Protein AF-A0A7M1NZE4-F1 (afdb_monomer)

Organism: Haemophilus parainfluenzae (NCBI:txid729)

Secondary structure (DSSP, 8-state):
-----------------------S-SPPPHHHHHHHHHHHHHHHHHHHHHHHTPSPEEEEETTEEEEE----TTT---EEEEEETTS-EEEEEE--

pLDDT: mean 82.27, std 20.62, range [40.56, 98.62]

Structure (mmCIF, N/CA/C/O backbone):
data_AF-A0A7M1NZE4-F1
#
_entry.id   AF-A0A7M1NZE4-F1
#
loop_
_atom_site.group_PDB
_atom_site.id
_atom_site.type_symbol
_atom_site.label_atom_id
_atom_site.label_alt_id
_atom_site.label_comp_id
_atom_site.label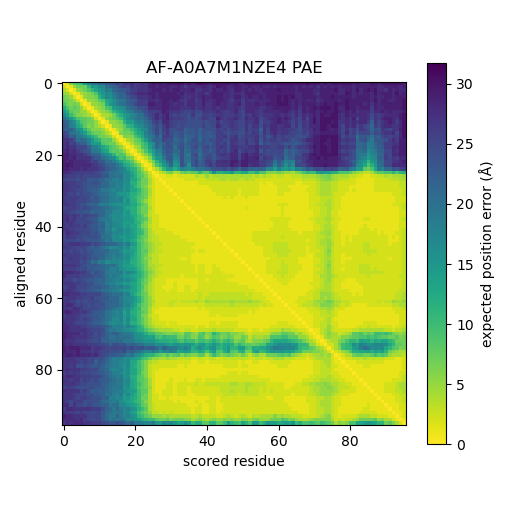_asym_id
_atom_site.label_entity_id
_atom_site.label_seq_id
_atom_site.pdbx_PDB_ins_code
_atom_site.Cartn_x
_atom_site.Cartn_y
_atom_site.Cartn_z
_atom_site.occupancy
_atom_site.B_iso_or_equiv
_atom_site.auth_seq_id
_atom_site.auth_comp_id
_atom_site.auth_asym_id
_atom_site.auth_atom_id
_atom_site.pdbx_PDB_model_num
ATOM 1 N N . MET A 1 1 ? 54.337 16.754 12.287 1.00 40.56 1 MET A N 1
ATOM 2 C CA . MET A 1 1 ? 53.015 17.370 12.032 1.00 40.56 1 MET A CA 1
ATOM 3 C C . MET A 1 1 ? 51.942 16.318 12.269 1.00 40.56 1 MET A C 1
ATOM 5 O O . MET A 1 1 ? 51.894 15.349 11.528 1.00 40.56 1 MET A O 1
ATOM 9 N N . LYS A 1 2 ? 51.163 16.447 13.349 1.00 44.97 2 LYS A N 1
ATOM 10 C CA . LYS A 1 2 ? 50.018 15.574 13.656 1.00 44.97 2 LYS A CA 1
ATOM 11 C C . LYS A 1 2 ? 48.771 16.261 13.117 1.00 44.97 2 LYS A C 1
ATOM 13 O O . LYS A 1 2 ? 48.464 17.358 13.567 1.00 44.97 2 LYS A O 1
ATOM 18 N N . ILE A 1 3 ? 48.088 15.631 12.171 1.00 52.09 3 ILE A N 1
ATOM 19 C CA . ILE A 1 3 ? 46.807 16.113 11.656 1.00 52.09 3 ILE A CA 1
ATOM 20 C C . ILE A 1 3 ? 45.750 15.181 12.241 1.00 52.09 3 ILE A C 1
ATOM 22 O O . ILE A 1 3 ? 45.695 14.003 1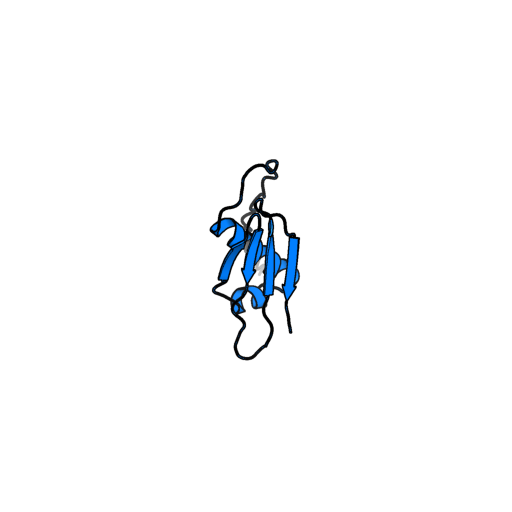1.898 1.00 52.09 3 ILE A O 1
ATOM 26 N N . GLN A 1 4 ? 44.998 15.687 13.214 1.00 49.69 4 GLN A N 1
ATOM 27 C CA . GLN A 1 4 ? 43.806 15.032 13.735 1.00 49.69 4 GLN A CA 1
ATOM 28 C C . GLN A 1 4 ? 42.631 15.593 12.942 1.00 49.69 4 GLN A C 1
ATOM 30 O O . GLN A 1 4 ? 42.321 16.771 13.094 1.00 49.69 4 GLN A O 1
ATOM 35 N N . ASN A 1 5 ? 41.990 14.772 12.110 1.00 46.97 5 ASN A N 1
ATOM 36 C CA . ASN A 1 5 ? 40.747 15.165 11.458 1.00 46.97 5 ASN A CA 1
ATOM 37 C C . ASN A 1 5 ? 39.581 14.411 12.095 1.00 46.97 5 ASN A C 1
ATOM 39 O O . ASN A 1 5 ? 39.447 13.193 12.002 1.00 46.97 5 ASN A O 1
ATOM 43 N N . VAL A 1 6 ? 38.802 15.224 12.798 1.00 53.75 6 VAL A N 1
ATOM 44 C CA . VAL A 1 6 ? 37.572 14.983 13.541 1.00 53.75 6 VAL A CA 1
ATOM 45 C C . VAL A 1 6 ? 36.546 14.212 12.701 1.00 53.75 6 VAL A C 1
ATOM 47 O O . VAL A 1 6 ? 36.247 14.586 11.568 1.00 53.75 6 VAL A O 1
ATOM 50 N N . LEU A 1 7 ? 35.992 13.147 13.284 1.00 44.81 7 LEU A N 1
ATOM 51 C CA . LEU A 1 7 ? 34.828 12.416 12.780 1.00 44.81 7 LEU A CA 1
ATOM 52 C C . LEU A 1 7 ? 33.617 13.357 12.751 1.00 44.81 7 LEU A C 1
ATOM 54 O O . LEU A 1 7 ? 33.102 13.736 13.803 1.00 44.81 7 LEU A O 1
ATOM 58 N N . LEU A 1 8 ? 33.163 13.736 11.555 1.00 41.34 8 LEU A N 1
ATOM 59 C CA . LEU A 1 8 ? 31.941 14.514 11.393 1.00 41.34 8 LEU A CA 1
ATOM 60 C C . LEU A 1 8 ? 30.733 13.579 11.525 1.00 41.34 8 LEU A C 1
ATOM 62 O O . LEU A 1 8 ? 30.451 12.738 10.674 1.00 41.34 8 LEU A O 1
ATOM 66 N N . THR A 1 9 ? 30.051 13.734 12.650 1.00 45.72 9 THR A N 1
ATOM 67 C CA . THR A 1 9 ? 28.815 13.073 13.055 1.00 45.72 9 THR A CA 1
ATOM 68 C C . THR A 1 9 ? 27.674 13.369 12.082 1.00 45.72 9 THR A C 1
ATOM 70 O O . THR A 1 9 ? 27.067 14.437 12.132 1.00 45.72 9 THR A O 1
ATOM 73 N N . GLY A 1 10 ? 27.341 12.407 11.225 1.00 48.88 10 GLY A N 1
ATOM 74 C CA . GLY A 1 10 ? 26.068 12.371 10.509 1.00 48.88 10 GLY A CA 1
ATOM 75 C C . GLY A 1 10 ? 25.064 11.513 11.272 1.00 48.88 10 GLY A C 1
ATOM 76 O O . GLY A 1 10 ? 24.887 10.343 10.946 1.00 48.88 10 GLY A O 1
ATOM 77 N N . VAL A 1 11 ? 24.423 12.063 12.306 1.00 51.75 11 VAL A N 1
ATOM 78 C CA . VAL A 1 11 ? 23.258 11.415 12.926 1.00 51.75 11 VAL A CA 1
ATOM 79 C C . VAL A 1 11 ? 22.089 11.596 11.961 1.00 51.75 11 VAL A C 1
ATOM 81 O O . VAL A 1 11 ? 21.446 12.643 11.936 1.00 51.75 11 VAL A O 1
ATOM 84 N N . LEU A 1 12 ? 21.835 10.588 11.126 1.00 49.09 12 LEU A N 1
ATOM 85 C CA . LEU A 1 12 ? 20.561 10.473 10.427 1.00 49.09 12 LEU A CA 1
ATOM 86 C C . LEU A 1 12 ? 19.493 10.248 11.497 1.00 49.09 12 LEU A C 1
ATOM 88 O O . LEU A 1 12 ? 19.366 9.157 12.051 1.00 49.09 12 LEU A O 1
ATOM 92 N N . MET A 1 13 ? 18.764 11.316 11.817 1.00 41.50 13 MET A N 1
ATOM 93 C CA . MET A 1 13 ? 17.511 11.266 12.559 1.00 41.50 13 MET A CA 1
ATOM 94 C C . MET A 1 13 ? 16.517 10.460 11.719 1.00 41.50 13 MET A C 1
ATOM 96 O O . MET A 1 13 ? 15.730 11.016 10.957 1.00 41.50 13 MET A O 1
ATOM 100 N N . TYR A 1 14 ? 16.562 9.135 11.825 1.00 51.50 14 TYR A N 1
ATOM 101 C CA . TYR A 1 14 ? 15.397 8.331 11.510 1.00 51.50 14 TYR A CA 1
ATOM 102 C C . TYR A 1 14 ? 14.350 8.756 12.529 1.00 51.50 14 TYR A C 1
ATOM 104 O O . TYR A 1 14 ? 14.485 8.471 13.718 1.00 51.50 14 TYR A O 1
ATOM 112 N N . SER A 1 15 ? 13.355 9.523 12.089 1.00 48.34 15 SER A N 1
ATOM 113 C CA . SER A 1 15 ? 12.138 9.718 12.860 1.00 48.34 15 SER A CA 1
ATOM 114 C C . SER A 1 15 ? 11.575 8.325 13.105 1.00 48.34 15 SER A C 1
ATOM 116 O O . SER A 1 15 ? 10.955 7.729 12.226 1.00 48.34 15 SER A O 1
ATOM 118 N N . SER A 1 16 ? 11.878 7.762 14.271 1.00 49.16 16 SER A N 1
ATOM 119 C CA . SER A 1 16 ? 11.260 6.542 14.746 1.00 49.16 16 SER A CA 1
ATOM 120 C C . SER A 1 16 ? 9.794 6.877 14.951 1.00 49.16 16 SER A C 1
ATOM 122 O O . SER A 1 16 ? 9.396 7.344 16.017 1.00 49.16 16 SER A O 1
ATOM 124 N N . PHE A 1 17 ? 8.983 6.682 13.913 1.00 58.91 17 PHE A N 1
ATOM 125 C CA . PHE A 1 17 ? 7.559 6.495 14.098 1.00 58.91 17 PHE A CA 1
ATOM 126 C C . PHE A 1 17 ? 7.436 5.205 14.900 1.00 58.91 17 PHE A C 1
ATOM 128 O O . PHE A 1 17 ? 7.443 4.104 14.353 1.00 58.91 17 PHE A O 1
ATOM 135 N N . ALA A 1 18 ? 7.426 5.348 16.224 1.00 54.97 18 ALA A N 1
ATOM 136 C CA . ALA A 1 18 ? 6.943 4.313 17.104 1.00 54.97 18 ALA A CA 1
ATOM 137 C C . ALA A 1 18 ? 5.493 4.080 16.685 1.00 54.97 18 ALA A C 1
ATOM 139 O O . ALA A 1 18 ? 4.605 4.875 16.996 1.00 54.97 18 ALA A O 1
ATOM 140 N N . LEU A 1 19 ? 5.283 3.028 15.895 1.00 50.09 19 LEU A N 1
ATOM 141 C CA . LEU A 1 19 ? 3.972 2.472 15.639 1.00 50.09 19 LEU A CA 1
ATOM 142 C C . LEU A 1 19 ? 3.481 2.011 17.013 1.00 50.09 19 LEU A C 1
ATOM 144 O O . LEU A 1 19 ? 3.842 0.931 17.476 1.00 50.09 19 LEU A O 1
ATOM 148 N N . SER A 1 20 ? 2.773 2.888 17.729 1.00 47.94 20 SER A N 1
ATOM 149 C CA . SER A 1 20 ? 2.093 2.487 18.951 1.00 47.94 20 SER A CA 1
ATOM 150 C C . SER A 1 20 ? 1.131 1.391 18.540 1.00 47.94 20 SER A C 1
ATOM 152 O O . SER A 1 20 ? 0.177 1.636 17.802 1.00 47.94 20 SER A O 1
ATOM 154 N N . ALA A 1 21 ? 1.431 0.171 18.976 1.00 50.16 21 ALA A N 1
ATOM 155 C CA . ALA A 1 21 ? 0.487 -0.925 18.998 1.00 50.16 21 ALA A CA 1
ATOM 156 C C . ALA A 1 21 ? -0.564 -0.597 20.066 1.00 50.16 21 ALA A C 1
ATOM 158 O O . ALA A 1 21 ? -0.590 -1.198 21.135 1.00 50.16 21 ALA A O 1
ATOM 159 N N . ASP A 1 22 ? -1.379 0.421 19.790 1.00 47.53 22 ASP A N 1
ATOM 160 C CA . ASP A 1 22 ? -2.638 0.599 20.479 1.00 47.53 22 ASP A CA 1
ATOM 161 C C . ASP A 1 22 ? -3.632 -0.355 19.822 1.00 47.53 22 ASP A C 1
ATOM 163 O O . ASP A 1 22 ? -3.810 -0.399 18.600 1.00 47.53 22 ASP A O 1
ATOM 167 N N . THR A 1 23 ? -4.180 -1.221 20.653 1.00 49.09 23 THR A N 1
ATOM 168 C CA . THR A 1 23 ? -5.083 -2.303 20.291 1.00 49.09 23 THR A CA 1
ATOM 169 C C . THR A 1 23 ? -6.223 -1.819 19.389 1.00 49.09 23 THR A C 1
ATOM 171 O O . THR A 1 23 ? -6.933 -0.856 19.654 1.00 49.09 23 THR A O 1
ATOM 174 N N . GLN A 1 24 ? -6.360 -2.516 18.269 1.00 59.97 24 GLN A N 1
ATOM 175 C CA . GLN A 1 24 ? -7.027 -2.090 17.049 1.00 59.97 24 GLN A CA 1
ATOM 176 C C . GLN A 1 24 ? -8.565 -2.087 17.152 1.00 59.97 24 GLN A C 1
ATOM 178 O O . GLN A 1 24 ? -9.231 -3.081 16.850 1.00 59.97 24 GLN A O 1
ATOM 183 N N . THR A 1 25 ? -9.147 -0.939 17.504 1.00 64.12 25 THR A N 1
ATOM 184 C CA . THR A 1 25 ? -10.602 -0.687 17.390 1.00 64.12 25 THR A CA 1
ATOM 185 C C . THR A 1 25 ? -10.986 0.489 16.496 1.00 64.12 25 THR A C 1
ATOM 187 O O . THR A 1 25 ? -12.163 0.622 16.172 1.00 64.12 25 THR A O 1
ATOM 190 N N . GLN A 1 26 ? -10.040 1.312 16.039 1.00 86.00 26 GLN A N 1
ATOM 191 C CA . GLN A 1 26 ? -10.356 2.462 15.191 1.00 86.00 26 GLN A CA 1
ATOM 192 C C . GLN A 1 26 ? -10.325 2.103 13.697 1.00 86.00 26 GLN A C 1
ATOM 194 O O . GLN A 1 26 ? -9.384 1.474 13.213 1.00 86.00 26 GLN A O 1
ATOM 199 N N . LEU A 1 27 ? -11.359 2.532 12.966 1.00 93.00 27 LEU A N 1
ATOM 200 C CA . LEU A 1 27 ? -11.382 2.469 11.505 1.00 93.00 27 LEU A CA 1
ATOM 201 C C . LEU A 1 27 ? -10.362 3.452 10.925 1.00 93.00 27 LEU A C 1
ATOM 203 O O . LEU A 1 27 ? -10.284 4.598 11.372 1.00 93.00 27 LEU A O 1
ATOM 207 N N . VAL A 1 28 ? -9.619 3.032 9.904 1.00 95.19 28 VAL A N 1
ATOM 208 C CA . VAL A 1 28 ? -8.641 3.906 9.248 1.00 95.19 28 VAL A CA 1
ATOM 209 C C . VAL A 1 28 ? -9.332 4.873 8.289 1.00 95.19 28 VAL A C 1
ATOM 211 O O . VAL A 1 28 ? -10.261 4.504 7.562 1.00 95.19 28 VAL A O 1
ATOM 214 N N . THR A 1 29 ? -8.869 6.122 8.273 1.00 97.00 29 THR A N 1
ATOM 215 C CA . THR A 1 29 ? -9.312 7.124 7.298 1.00 97.00 29 THR A CA 1
ATOM 216 C C . THR A 1 29 ? -8.772 6.813 5.902 1.00 97.00 29 THR A C 1
ATOM 218 O O . THR A 1 29 ? -7.878 5.982 5.720 1.00 97.00 29 THR A O 1
ATOM 221 N N . LYS A 1 30 ? -9.282 7.526 4.894 1.00 97.31 30 LYS A N 1
ATOM 222 C CA . LYS A 1 30 ? -8.785 7.449 3.515 1.00 97.31 30 LYS A CA 1
ATOM 223 C C . LYS A 1 30 ? -7.284 7.765 3.434 1.00 97.31 30 LYS A C 1
ATOM 225 O O . LYS A 1 30 ? -6.541 7.073 2.745 1.00 97.31 30 LYS A O 1
ATOM 230 N N . GLU A 1 31 ? -6.835 8.797 4.141 1.00 97.56 31 GLU A N 1
ATOM 231 C CA . GLU A 1 31 ? -5.441 9.248 4.161 1.00 97.56 31 GLU A CA 1
ATOM 232 C C . GLU A 1 31 ? -4.538 8.212 4.838 1.00 97.56 31 GLU A C 1
ATOM 234 O O . GLU A 1 31 ? -3.474 7.889 4.314 1.00 97.56 31 GLU A O 1
ATOM 239 N N . GLN A 1 32 ? -4.992 7.630 5.952 1.00 97.69 32 GLN A N 1
ATOM 240 C CA . GLN A 1 32 ? -4.280 6.548 6.634 1.00 97.69 32 GLN A CA 1
ATOM 241 C C . GLN A 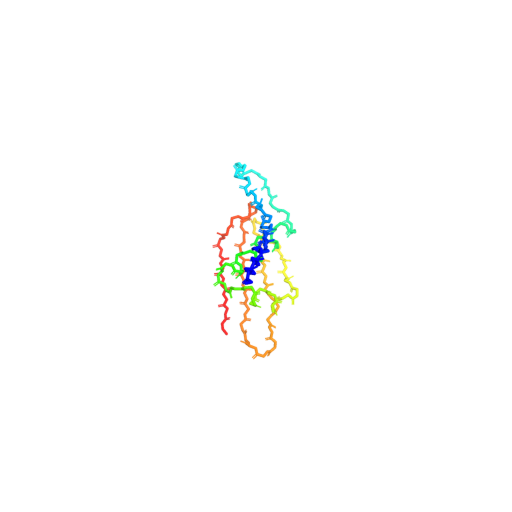1 32 ? -4.194 5.290 5.758 1.00 97.69 32 GLN A C 1
ATOM 243 O O . GLN A 1 32 ? -3.135 4.675 5.673 1.00 97.69 32 GLN A O 1
ATOM 248 N N . ALA A 1 33 ? -5.272 4.931 5.053 1.00 98.06 33 ALA A N 1
ATOM 249 C CA . ALA A 1 33 ? -5.275 3.811 4.112 1.00 98.06 33 ALA A CA 1
ATOM 250 C C . ALA A 1 33 ? -4.300 4.032 2.940 1.00 98.06 33 ALA A C 1
ATOM 252 O O . ALA A 1 33 ? -3.590 3.106 2.552 1.00 98.06 33 ALA A O 1
ATOM 253 N N . LEU A 1 34 ? -4.208 5.259 2.413 1.00 98.50 34 LEU A N 1
ATOM 254 C CA . LEU A 1 34 ? -3.218 5.624 1.393 1.00 98.50 34 LEU A CA 1
ATOM 255 C C . LEU A 1 34 ? -1.779 5.500 1.914 1.00 98.50 34 LEU A C 1
ATOM 257 O O . LEU A 1 34 ? -0.934 4.931 1.226 1.00 98.50 34 LEU A O 1
ATOM 261 N N . GLN A 1 35 ? -1.506 5.990 3.127 1.00 98.38 35 GLN A N 1
ATOM 262 C CA . GLN A 1 35 ? -0.183 5.889 3.755 1.00 98.38 35 GLN A CA 1
ATOM 263 C C . GLN A 1 35 ? 0.216 4.432 4.019 1.00 98.38 35 GLN A C 1
ATOM 265 O O . GLN A 1 35 ? 1.336 4.030 3.710 1.00 98.38 35 GLN A O 1
ATOM 270 N N . LEU A 1 36 ? -0.707 3.620 4.543 1.00 98.31 36 LEU A N 1
ATOM 271 C CA . LEU A 1 36 ? -0.484 2.189 4.757 1.00 98.31 36 LEU A CA 1
ATOM 272 C C . LEU A 1 36 ? -0.214 1.464 3.437 1.00 98.31 36 LEU A C 1
ATOM 274 O O . LEU A 1 36 ? 0.738 0.692 3.352 1.00 98.31 36 LEU A O 1
ATOM 278 N N . ALA A 1 37 ? -1.002 1.740 2.395 1.00 98.44 37 ALA A N 1
ATOM 279 C CA . ALA A 1 37 ? -0.784 1.154 1.078 1.00 98.44 37 ALA A CA 1
ATOM 280 C C . ALA A 1 37 ? 0.587 1.534 0.496 1.00 98.44 37 ALA A C 1
ATOM 282 O O . ALA A 1 37 ? 1.284 0.653 -0.002 1.00 98.44 37 ALA A O 1
ATOM 283 N N . GLU A 1 38 ? 1.013 2.799 0.611 1.00 98.50 38 GLU A N 1
ATOM 284 C CA . GLU A 1 38 ? 2.357 3.226 0.195 1.00 98.50 38 GLU A CA 1
ATOM 285 C C . GLU A 1 38 ? 3.443 2.440 0.930 1.00 98.50 38 GLU A C 1
ATOM 287 O O . GLU A 1 38 ? 4.337 1.885 0.292 1.00 98.50 38 GLU A O 1
ATOM 292 N N . ASN A 1 39 ? 3.331 2.329 2.256 1.00 98.38 39 ASN A N 1
ATOM 293 C CA . ASN A 1 39 ? 4.287 1.589 3.074 1.00 98.38 39 ASN A CA 1
ATOM 294 C C . ASN A 1 39 ? 4.371 0.118 2.647 1.00 98.38 39 ASN A C 1
ATOM 296 O O . ASN A 1 39 ? 5.474 -0.403 2.479 1.00 98.38 39 ASN A O 1
ATOM 300 N N . TYR A 1 40 ? 3.234 -0.538 2.398 1.00 98.31 40 TYR A N 1
ATOM 301 C CA . TYR A 1 40 ? 3.226 -1.919 1.917 1.00 98.31 40 TYR A CA 1
ATOM 302 C C . TYR A 1 40 ? 3.840 -2.058 0.520 1.00 98.31 40 TYR A C 1
ATOM 304 O O . TYR A 1 40 ? 4.625 -2.980 0.301 1.00 98.31 40 TYR A O 1
ATOM 312 N N . VAL A 1 41 ? 3.557 -1.144 -0.412 1.00 97.25 41 VAL A N 1
ATOM 313 C CA . VAL A 1 41 ? 4.170 -1.159 -1.753 1.00 97.25 41 VAL A CA 1
ATOM 314 C C . VAL A 1 41 ? 5.682 -0.945 -1.666 1.00 97.25 41 VAL A C 1
ATOM 316 O O . VAL A 1 41 ? 6.426 -1.676 -2.317 1.00 97.25 41 VAL A O 1
ATOM 319 N N . ILE A 1 42 ? 6.160 -0.015 -0.830 1.00 97.25 42 ILE A N 1
ATOM 320 C CA . ILE A 1 42 ? 7.596 0.196 -0.587 1.00 97.25 42 ILE A CA 1
ATOM 321 C C . ILE A 1 42 ? 8.240 -1.081 -0.036 1.00 97.25 42 ILE A C 1
ATOM 323 O O . ILE A 1 42 ? 9.298 -1.482 -0.516 1.00 97.25 42 ILE A O 1
ATOM 327 N N . GLN A 1 43 ? 7.596 -1.733 0.935 1.00 97.50 43 GLN A N 1
ATOM 328 C CA . GLN A 1 43 ? 8.100 -2.959 1.559 1.00 97.50 43 GLN A CA 1
ATOM 329 C C . GLN A 1 43 ? 8.180 -4.144 0.586 1.00 97.50 43 GLN A C 1
ATOM 331 O O . GLN A 1 43 ? 9.124 -4.924 0.673 1.00 97.50 43 GLN A O 1
ATOM 336 N N . HIS A 1 44 ? 7.221 -4.288 -0.336 1.00 95.88 44 HIS A N 1
ATOM 337 C CA . HIS A 1 44 ? 7.147 -5.450 -1.235 1.00 95.88 44 HIS A CA 1
ATOM 338 C C . HIS A 1 44 ? 7.840 -5.228 -2.585 1.00 95.88 44 HIS A C 1
ATOM 340 O O . HIS A 1 44 ? 8.410 -6.163 -3.143 1.00 95.88 44 HIS A O 1
ATOM 346 N N . TYR A 1 45 ? 7.781 -4.008 -3.124 1.00 93.50 45 TYR A N 1
ATOM 347 C CA . TYR A 1 45 ? 8.198 -3.692 -4.497 1.00 93.50 45 TYR A CA 1
ATOM 348 C C . TYR A 1 45 ? 9.201 -2.534 -4.589 1.00 93.50 45 TYR 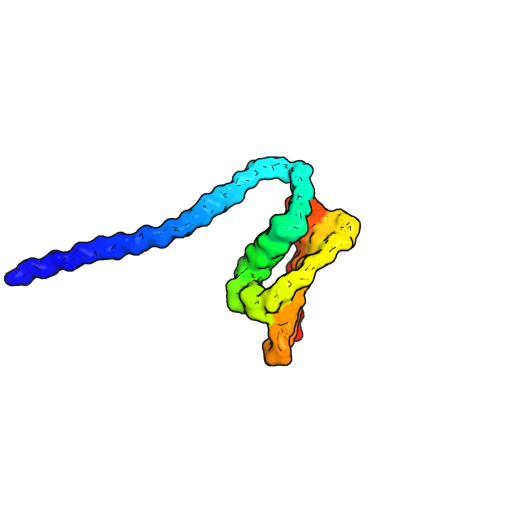A C 1
ATOM 350 O O . TYR A 1 45 ? 9.642 -2.187 -5.687 1.00 93.50 45 TYR A O 1
ATOM 358 N N . GLY A 1 46 ? 9.581 -1.939 -3.457 1.00 94.56 46 GLY A N 1
ATOM 359 C CA . GLY A 1 46 ? 10.582 -0.883 -3.379 1.00 94.56 46 GLY A CA 1
ATOM 360 C C . GLY A 1 46 ? 10.034 0.526 -3.610 1.00 94.56 46 GLY A C 1
ATOM 361 O O . GLY A 1 46 ? 9.007 0.750 -4.255 1.00 94.56 46 GLY A O 1
ATOM 362 N N . ASN A 1 47 ? 10.773 1.512 -3.096 1.00 95.81 47 ASN A N 1
ATOM 363 C CA . ASN A 1 47 ? 10.386 2.922 -3.168 1.00 95.81 47 ASN A CA 1
ATOM 364 C C . ASN A 1 47 ? 10.246 3.438 -4.606 1.00 95.81 47 ASN A C 1
ATOM 366 O O . ASN A 1 47 ? 9.343 4.219 -4.887 1.00 95.81 47 ASN A O 1
ATOM 370 N N . GLN A 1 48 ? 11.094 2.979 -5.530 1.00 92.88 48 GLN A N 1
ATOM 371 C CA . GLN A 1 48 ? 11.004 3.389 -6.934 1.00 92.88 48 GLN A CA 1
ATOM 372 C C . GLN A 1 48 ? 9.648 3.014 -7.545 1.00 92.88 48 GLN A C 1
ATOM 374 O O . GLN A 1 48 ? 9.026 3.856 -8.184 1.00 92.88 48 GLN A O 1
ATOM 379 N N . THR A 1 49 ? 9.158 1.797 -7.285 1.00 91.56 49 THR A N 1
ATOM 380 C CA . THR A 1 49 ? 7.843 1.336 -7.753 1.00 91.56 49 THR A CA 1
ATOM 381 C C . THR A 1 49 ? 6.713 2.170 -7.157 1.00 91.56 49 THR A C 1
ATOM 383 O O . THR A 1 49 ? 5.834 2.614 -7.891 1.00 91.56 49 THR A O 1
ATOM 386 N N . ALA A 1 50 ? 6.760 2.432 -5.846 1.00 94.75 50 ALA A N 1
ATOM 387 C CA . ALA A 1 50 ? 5.764 3.254 -5.160 1.00 94.75 50 ALA A CA 1
ATOM 388 C C . ALA A 1 50 ? 5.687 4.667 -5.767 1.00 94.75 50 ALA A C 1
ATOM 390 O O . ALA A 1 50 ? 4.633 5.095 -6.234 1.00 94.75 50 ALA A O 1
ATOM 391 N N . GLN A 1 51 ? 6.821 5.372 -5.852 1.00 95.06 51 GLN A N 1
ATOM 392 C CA . GLN A 1 51 ? 6.841 6.744 -6.368 1.00 95.06 51 GLN A CA 1
ATOM 393 C C . GLN A 1 51 ? 6.476 6.821 -7.858 1.00 95.06 51 GLN A C 1
ATOM 395 O O . GLN A 1 51 ? 5.771 7.745 -8.261 1.00 95.06 51 GLN A O 1
ATOM 400 N N . ALA A 1 52 ? 6.903 5.849 -8.672 1.00 93.06 52 ALA A N 1
ATOM 401 C CA . ALA A 1 52 ? 6.607 5.821 -10.106 1.00 93.06 52 ALA A CA 1
ATOM 402 C C . ALA A 1 52 ? 5.115 5.638 -10.418 1.00 93.06 52 ALA A C 1
ATOM 404 O O . ALA A 1 52 ? 4.688 5.977 -11.519 1.00 93.06 52 ALA A O 1
ATOM 405 N N . GLN A 1 53 ? 4.338 5.108 -9.467 1.00 93.88 53 GLN A N 1
ATOM 406 C CA . GLN A 1 53 ? 2.913 4.841 -9.641 1.00 93.88 53 GLN A CA 1
ATOM 407 C C . GLN A 1 53 ? 2.002 5.860 -8.938 1.00 93.88 53 GLN A C 1
ATOM 409 O O . GLN A 1 53 ? 0.813 5.603 -8.756 1.00 93.88 53 GLN A O 1
ATOM 414 N N . LYS A 1 54 ? 2.523 7.030 -8.548 1.00 95.19 54 LYS A N 1
ATOM 415 C CA . LYS A 1 54 ? 1.704 8.147 -8.048 1.00 95.19 54 LYS A CA 1
ATOM 416 C C . LYS A 1 54 ? 1.018 8.928 -9.194 1.00 95.19 54 LYS A C 1
ATOM 418 O O . LYS A 1 54 ? 1.516 8.942 -10.319 1.00 95.19 54 LYS A O 1
ATOM 423 N N . PRO A 1 55 ? -0.094 9.641 -8.917 1.00 96.38 55 PRO A N 1
ATOM 424 C CA . PRO A 1 55 ? -0.885 9.573 -7.687 1.00 96.38 55 PRO A CA 1
ATOM 425 C C . PRO A 1 55 ? -1.677 8.261 -7.606 1.00 96.38 55 PRO A C 1
ATOM 427 O O . PRO A 1 55 ? -2.137 7.744 -8.621 1.00 96.38 55 PRO A O 1
ATOM 430 N N . TYR A 1 56 ? -1.862 7.744 -6.392 1.00 97.50 56 TYR A N 1
ATOM 431 C CA . TYR A 1 56 ? -2.655 6.534 -6.179 1.00 97.50 56 TYR A CA 1
ATOM 432 C C . TYR A 1 56 ? -4.148 6.831 -6.266 1.00 97.50 56 TYR A C 1
ATOM 434 O O . TYR A 1 56 ? -4.621 7.886 -5.835 1.00 97.50 56 TYR A O 1
ATOM 442 N N . GLN A 1 57 ? -4.901 5.860 -6.766 1.00 97.88 57 GLN A N 1
ATOM 443 C CA . GLN A 1 57 ? -6.355 5.869 -6.705 1.00 97.88 57 GLN A CA 1
ATOM 444 C C . GLN A 1 57 ? -6.809 5.047 -5.506 1.00 97.88 57 GLN A C 1
ATOM 446 O O . GLN A 1 57 ? -6.269 3.973 -5.250 1.00 97.88 57 GLN A O 1
ATOM 451 N N . ILE A 1 58 ? -7.818 5.536 -4.791 1.00 98.12 58 ILE A N 1
ATOM 452 C CA . ILE A 1 58 ? -8.409 4.845 -3.647 1.00 98.12 58 ILE A CA 1
ATOM 453 C C . ILE A 1 58 ? -9.931 4.873 -3.745 1.00 98.12 58 ILE A C 1
ATOM 455 O O . ILE A 1 58 ? -10.528 5.910 -4.044 1.00 98.12 58 ILE A O 1
ATOM 459 N N . LYS A 1 59 ? -10.555 3.736 -3.448 1.00 98.06 59 LYS A N 1
ATOM 460 C CA . LYS A 1 59 ? -12.005 3.597 -3.293 1.00 98.06 59 LYS A CA 1
ATOM 461 C C . LYS A 1 59 ? -12.333 2.739 -2.076 1.00 98.06 59 LYS A C 1
ATOM 463 O O . LYS A 1 59 ? -11.492 1.971 -1.607 1.00 98.06 59 LYS A O 1
ATOM 468 N N . ARG A 1 60 ? -13.559 2.884 -1.578 1.00 96.88 60 ARG A N 1
ATOM 469 C CA . ARG A 1 60 ? -14.107 2.055 -0.505 1.00 96.88 60 ARG A CA 1
ATOM 470 C C . ARG A 1 60 ? -15.143 1.099 -1.083 1.00 96.88 60 ARG A C 1
ATOM 472 O O . ARG A 1 60 ? -16.047 1.543 -1.784 1.00 96.88 60 ARG A O 1
ATOM 479 N N . GLU A 1 61 ? -15.011 -0.184 -0.772 1.00 97.31 61 GLU A N 1
ATOM 480 C CA . GLU A 1 61 ? -15.969 -1.232 -1.131 1.00 97.31 61 GLU A CA 1
ATOM 481 C C . GLU A 1 61 ? -16.324 -2.012 0.138 1.00 97.31 61 GLU A C 1
ATOM 483 O O . GLU A 1 61 ? -15.554 -2.846 0.609 1.00 97.31 61 GLU A O 1
ATOM 488 N N . GLY A 1 62 ? -17.467 -1.675 0.744 1.00 95.75 62 GLY A N 1
ATOM 489 C CA . GLY A 1 62 ? -17.867 -2.207 2.048 1.00 95.75 62 GLY A CA 1
ATOM 490 C C . GLY A 1 62 ? -16.845 -1.886 3.146 1.00 95.75 62 GLY A C 1
ATOM 491 O O . GLY A 1 62 ? -16.537 -0.719 3.418 1.00 95.75 62 GLY A O 1
ATOM 492 N N . GLU A 1 63 ? -16.315 -2.943 3.757 1.00 96.25 63 GLU A N 1
ATOM 493 C CA . GLU A 1 63 ? -15.305 -2.900 4.821 1.00 96.25 63 GLU A CA 1
ATOM 494 C C . GLU A 1 63 ? -13.867 -2.854 4.280 1.00 96.25 63 GLU A C 1
ATOM 496 O O . GLU A 1 63 ? -12.919 -3.022 5.042 1.00 96.25 63 GLU A O 1
ATOM 501 N N . TYR A 1 64 ? -13.675 -2.622 2.977 1.00 98.25 64 TYR A N 1
ATOM 502 C CA . TYR A 1 64 ? -12.351 -2.613 2.360 1.00 98.25 64 TYR A CA 1
ATOM 503 C C . TYR A 1 64 ? -11.984 -1.265 1.750 1.00 98.25 64 TYR A C 1
ATOM 505 O O . TYR A 1 64 ? -12.782 -0.607 1.077 1.00 98.25 64 TYR A O 1
ATOM 513 N N . TRP A 1 65 ? -10.718 -0.900 1.926 1.00 98.50 65 TRP A N 1
ATOM 514 C CA . TRP A 1 65 ? -10.040 0.120 1.143 1.00 98.50 65 TRP A CA 1
ATOM 515 C C . TRP A 1 65 ? -9.267 -0.551 0.015 1.00 98.50 65 TRP A C 1
ATOM 517 O O . TRP A 1 65 ? -8.428 -1.420 0.251 1.00 98.50 65 TRP A O 1
ATOM 527 N N . ILE A 1 66 ? -9.535 -0.123 -1.213 1.00 98.62 66 ILE A N 1
ATOM 528 C CA . ILE A 1 66 ? -8.854 -0.614 -2.407 1.00 98.62 66 ILE A CA 1
ATOM 529 C C . ILE A 1 66 ? -8.001 0.520 -2.950 1.00 98.62 66 ILE A C 1
ATOM 531 O O . ILE A 1 66 ? -8.538 1.545 -3.375 1.00 98.62 66 ILE A O 1
ATOM 535 N N . VAL A 1 67 ? -6.685 0.326 -2.939 1.00 98.62 67 VAL A N 1
ATOM 536 C CA . VAL A 1 67 ? -5.700 1.287 -3.436 1.00 98.62 67 VAL A CA 1
ATOM 537 C C . VAL A 1 67 ? -5.005 0.704 -4.656 1.00 98.62 67 VAL A C 1
ATOM 539 O O . VAL A 1 67 ? -4.517 -0.423 -4.627 1.00 98.62 67 VAL A O 1
ATOM 542 N N . THR A 1 68 ? -4.949 1.476 -5.733 1.00 97.88 68 THR A N 1
ATOM 543 C CA . THR A 1 68 ? -4.267 1.090 -6.972 1.00 97.88 68 THR A CA 1
ATOM 544 C C . THR A 1 68 ? -3.270 2.156 -7.379 1.00 97.88 68 THR A C 1
ATOM 546 O O . THR A 1 68 ? -3.504 3.351 -7.169 1.00 97.88 68 THR A O 1
ATOM 549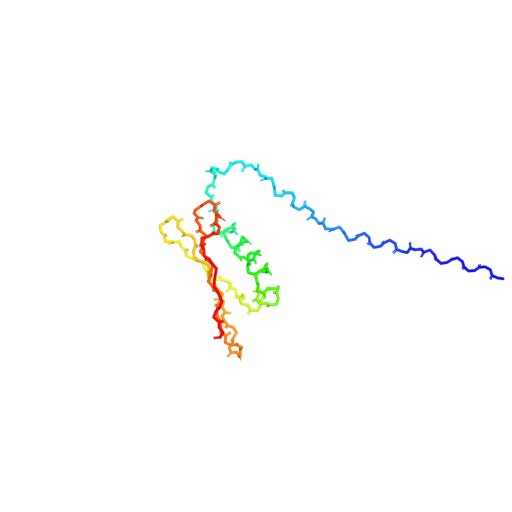 N N . GLY A 1 69 ? -2.158 1.711 -7.952 1.00 95.75 69 GLY A N 1
ATOM 550 C CA . GLY A 1 69 ? -1.189 2.602 -8.562 1.00 95.75 69 GLY A CA 1
ATOM 551 C C . GLY A 1 69 ? -1.715 3.207 -9.862 1.00 95.75 69 GLY A C 1
ATOM 552 O O . GLY A 1 69 ? -2.739 2.797 -10.419 1.00 95.75 69 GLY A O 1
ATOM 553 N N . ASN A 1 70 ? -0.987 4.196 -10.357 1.00 93.06 70 ASN A N 1
ATOM 554 C CA . ASN A 1 70 ? -1.117 4.729 -11.700 1.00 93.06 70 ASN A CA 1
ATOM 555 C C . ASN A 1 70 ? 0.062 4.209 -12.543 1.00 93.06 70 ASN A C 1
ATOM 557 O O . ASN A 1 70 ? 1.176 4.711 -12.395 1.00 93.06 70 ASN A O 1
ATOM 561 N N . PRO A 1 71 ? -0.130 3.181 -13.381 1.00 84.94 71 PRO A N 1
ATOM 562 C CA . PRO A 1 71 ? 0.974 2.478 -14.016 1.00 84.94 71 PRO A CA 1
ATOM 563 C C . PRO A 1 71 ? 1.745 3.393 -14.987 1.00 84.94 71 PRO A C 1
ATOM 565 O O . PRO A 1 71 ? 1.129 4.122 -15.773 1.00 84.94 71 PRO A O 1
ATOM 568 N N . PRO A 1 72 ? 3.092 3.368 -14.985 1.00 77.69 72 PRO A N 1
ATOM 569 C CA . PRO A 1 72 ? 3.885 4.131 -15.939 1.00 77.69 72 PRO A CA 1
ATOM 570 C C . PRO A 1 72 ? 3.668 3.600 -17.361 1.00 77.69 72 PRO A C 1
ATOM 572 O O . PRO A 1 72 ? 3.670 2.394 -17.597 1.00 77.69 72 PRO A O 1
ATOM 575 N N . LYS A 1 73 ? 3.570 4.508 -18.341 1.00 74.00 73 LYS A N 1
ATOM 576 C CA . LYS A 1 73 ? 3.290 4.169 -19.752 1.00 74.00 73 LYS A CA 1
ATOM 577 C C . LYS A 1 73 ? 4.278 3.175 -20.385 1.00 74.00 73 LYS A C 1
ATOM 579 O O . LYS A 1 73 ? 3.949 2.578 -21.401 1.00 74.00 73 LYS A O 1
ATOM 584 N N . VAL A 1 74 ? 5.487 3.052 -19.834 1.00 68.69 74 VAL A N 1
ATOM 585 C CA . VAL A 1 74 ? 6.631 2.399 -20.494 1.00 68.69 74 VAL A CA 1
ATOM 586 C C . VAL A 1 74 ? 7.028 1.070 -19.842 1.00 68.69 74 VAL A C 1
ATOM 588 O O . VAL A 1 74 ? 7.635 0.240 -20.506 1.00 68.69 74 VAL A O 1
ATOM 591 N N . LEU A 1 75 ? 6.705 0.851 -18.561 1.00 62.31 75 LEU A N 1
ATOM 592 C CA . LEU A 1 75 ? 7.237 -0.287 -17.790 1.00 62.31 75 LEU A CA 1
ATOM 593 C C . LEU A 1 75 ? 6.218 -1.391 -17.502 1.00 62.31 75 LEU A C 1
ATOM 595 O O . LEU A 1 75 ? 6.595 -2.396 -16.909 1.00 62.31 75 LEU A O 1
ATOM 599 N N . GLY A 1 76 ? 4.970 -1.232 -17.953 1.00 72.38 76 GLY A N 1
ATOM 600 C CA . GLY A 1 76 ? 3.913 -2.196 -17.660 1.00 72.38 76 GLY A CA 1
ATOM 601 C C . GLY A 1 76 ? 3.624 -2.297 -16.160 1.00 72.38 76 GLY A C 1
ATOM 602 O O . GLY A 1 76 ? 4.278 -1.663 -15.328 1.00 72.38 76 GLY A O 1
ATOM 603 N N . GLY A 1 77 ? 2.595 -3.066 -15.823 1.00 84.25 77 GLY A N 1
ATOM 604 C CA . GLY A 1 77 ? 2.315 -3.409 -14.438 1.00 84.25 77 GLY A CA 1
ATOM 605 C C . GLY A 1 77 ? 1.647 -2.336 -13.577 1.00 84.25 77 GLY A C 1
ATOM 606 O O . GLY A 1 77 ? 1.995 -1.157 -13.604 1.00 84.25 77 GLY A O 1
ATOM 607 N N . ASN A 1 78 ? 0.701 -2.749 -12.737 1.00 93.00 78 ASN A N 1
ATOM 608 C CA . ASN A 1 78 ? 0.082 -1.892 -11.729 1.00 93.00 78 ASN A CA 1
ATOM 609 C C . ASN A 1 78 ? 0.004 -2.625 -10.389 1.00 93.00 78 ASN A C 1
ATOM 611 O O . ASN A 1 78 ? -0.227 -3.839 -10.369 1.00 93.00 78 ASN A O 1
ATOM 615 N N . PHE A 1 79 ? 0.167 -1.906 -9.276 1.00 95.25 79 PHE A N 1
ATOM 616 C CA . PHE 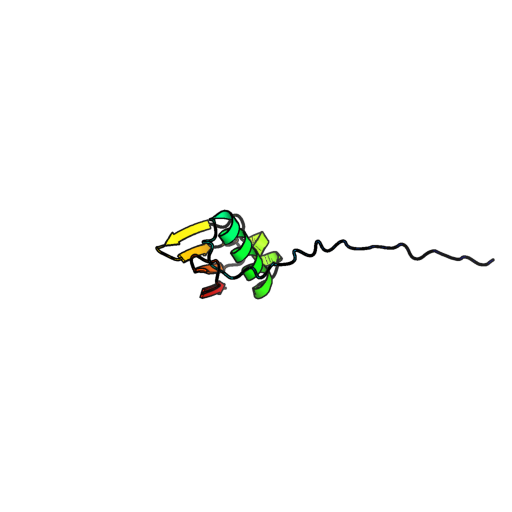A 1 79 ? -0.13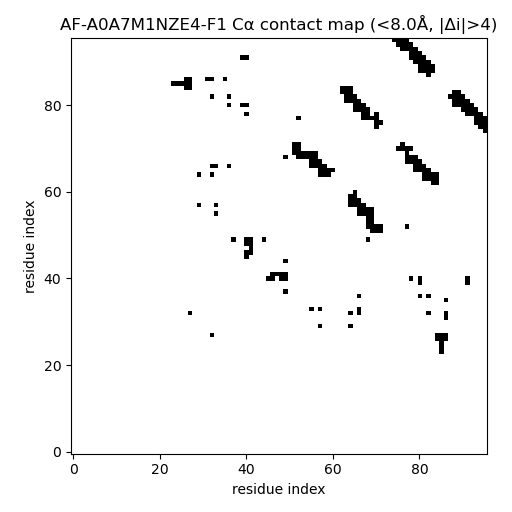1 -2.486 -7.972 1.00 95.25 79 PHE A CA 1
ATOM 617 C C . PHE A 1 79 ? -1.617 -2.375 -7.614 1.00 95.25 79 PHE A C 1
ATOM 619 O O . PHE A 1 79 ? -2.321 -1.438 -7.998 1.00 95.25 79 PHE A O 1
ATOM 626 N N . LEU A 1 80 ? -2.056 -3.323 -6.793 1.00 97.75 80 LEU A N 1
ATOM 627 C CA . LEU A 1 80 ? -3.317 -3.322 -6.064 1.00 97.75 80 LEU A CA 1
ATOM 628 C C . LEU A 1 80 ? -3.008 -3.673 -4.608 1.00 97.75 80 LEU A C 1
ATOM 630 O O . LEU A 1 80 ? -2.384 -4.700 -4.344 1.00 97.75 80 LEU A O 1
ATOM 634 N N . VAL A 1 81 ? -3.485 -2.851 -3.682 1.00 98.62 81 VAL A N 1
ATOM 635 C CA . VAL A 1 81 ? -3.490 -3.116 -2.243 1.00 98.62 81 VAL A CA 1
ATOM 636 C C . VAL A 1 81 ? -4.939 -3.124 -1.767 1.00 98.62 81 VAL A C 1
ATOM 638 O O . VAL A 1 81 ? -5.696 -2.196 -2.052 1.00 98.62 81 VAL A O 1
ATOM 641 N N . VAL A 1 82 ? -5.321 -4.167 -1.036 1.00 98.62 82 VAL A N 1
ATOM 642 C CA . VAL A 1 82 ? -6.611 -4.271 -0.351 1.00 98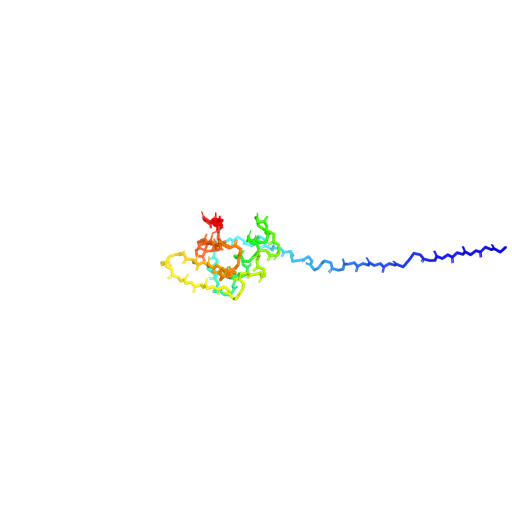.62 82 VAL A CA 1
ATOM 643 C C . VAL A 1 82 ? -6.343 -4.275 1.145 1.00 98.62 82 VAL A C 1
ATOM 645 O O . VAL A 1 82 ? -5.649 -5.160 1.654 1.00 98.62 82 VAL A O 1
ATOM 648 N N . LEU A 1 83 ? -6.892 -3.282 1.835 1.00 98.38 83 LEU A N 1
ATOM 649 C CA . LEU A 1 83 ? -6.845 -3.170 3.287 1.00 98.38 83 LEU A CA 1
ATOM 650 C C . LEU A 1 83 ? -8.247 -3.383 3.852 1.00 98.38 83 LEU A C 1
ATOM 652 O O . LEU A 1 83 ? -9.214 -2.863 3.299 1.00 98.38 83 LEU A O 1
ATOM 656 N N . GLY A 1 84 ? -8.359 -4.090 4.972 1.00 97.25 84 GLY A N 1
ATOM 657 C CA . GLY A 1 84 ? -9.575 -4.066 5.782 1.00 97.25 84 GLY A CA 1
ATOM 658 C C . GLY A 1 84 ? -9.812 -2.678 6.389 1.00 97.25 84 GLY A C 1
ATOM 659 O O . GLY A 1 84 ? -8.916 -1.831 6.435 1.00 97.25 84 GLY A O 1
ATOM 660 N N . GLU A 1 85 ? -11.009 -2.443 6.917 1.00 95.38 85 GLU A N 1
ATOM 661 C CA . GLU A 1 85 ? -11.448 -1.146 7.453 1.00 95.38 85 GLU A CA 1
ATOM 662 C C . GLU A 1 85 ? -10.615 -0.648 8.644 1.00 95.38 85 GLU A C 1
ATOM 664 O O . GLU A 1 85 ? -10.605 0.546 8.934 1.00 95.38 85 GLU A O 1
ATOM 669 N N . LYS A 1 86 ? -9.865 -1.546 9.293 1.00 95.12 86 LYS A N 1
ATOM 670 C CA . LYS A 1 86 ? -8.908 -1.246 10.371 1.00 95.12 86 LYS A CA 1
ATOM 671 C C . LYS A 1 86 ? -7.453 -1.156 9.892 1.00 95.12 86 LYS A C 1
ATOM 673 O O . LYS A 1 86 ? -6.543 -1.099 10.711 1.00 95.12 86 LYS A O 1
ATOM 678 N N . GLY A 1 87 ? -7.210 -1.182 8.581 1.00 93.75 87 GLY A N 1
ATOM 679 C CA . GLY A 1 87 ? -5.877 -1.058 7.982 1.00 93.75 87 GLY A CA 1
ATOM 680 C C . GLY A 1 87 ? -5.077 -2.360 7.881 1.00 93.75 87 GLY A C 1
ATOM 681 O O . GLY A 1 87 ? -3.919 -2.319 7.475 1.00 93.75 87 GLY A O 1
ATOM 682 N N . LYS A 1 88 ? -5.666 -3.515 8.222 1.00 95.69 88 LYS A N 1
ATOM 683 C CA . LYS A 1 88 ? -5.027 -4.825 8.031 1.00 95.69 88 LYS A CA 1
ATOM 684 C C . LYS A 1 88 ? -4.825 -5.094 6.540 1.00 95.69 88 LYS A C 1
ATOM 686 O O . LYS A 1 88 ? -5.771 -4.965 5.769 1.00 95.69 88 LYS A O 1
ATOM 691 N N . LEU A 1 89 ? -3.618 -5.491 6.143 1.00 97.44 89 LEU A N 1
ATOM 692 C CA . LEU A 1 89 ? -3.351 -5.935 4.778 1.00 97.44 89 LEU A CA 1
ATOM 693 C C . LEU A 1 89 ? -4.064 -7.262 4.499 1.00 97.44 89 LEU A C 1
ATOM 695 O O . LEU A 1 89 ? -3.745 -8.276 5.116 1.00 97.44 89 LEU A O 1
ATOM 699 N N . GLU A 1 90 ? -4.999 -7.251 3.552 1.00 97.88 90 GLU A N 1
ATOM 70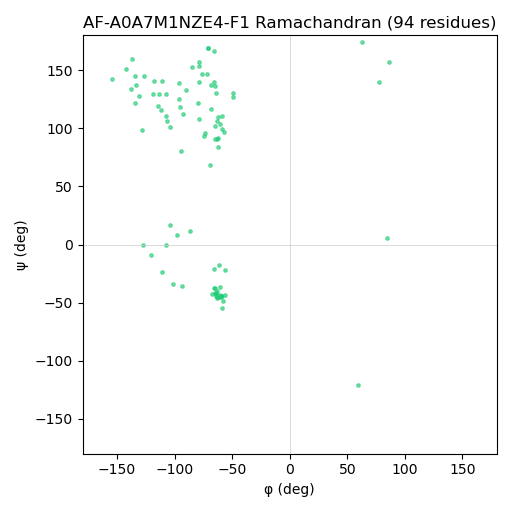0 C CA . GLU A 1 90 ? -5.728 -8.449 3.114 1.00 97.88 90 GLU A CA 1
ATOM 701 C C . GLU A 1 90 ? -5.170 -8.993 1.796 1.00 97.88 90 GLU A C 1
ATOM 703 O O . GLU A 1 90 ? -5.134 -10.202 1.577 1.00 97.88 90 GLU A O 1
ATOM 708 N N . LYS A 1 91 ? -4.709 -8.106 0.902 1.00 98.12 91 LYS A N 1
ATOM 709 C CA . LYS A 1 91 ? -4.108 -8.496 -0.379 1.00 98.12 91 LYS A CA 1
ATOM 710 C C . LYS A 1 91 ? -3.142 -7.437 -0.891 1.00 98.12 91 LYS A C 1
ATOM 712 O O . LYS A 1 91 ? -3.430 -6.246 -0.821 1.00 98.12 91 LYS A O 1
ATOM 717 N N . ILE A 1 92 ? -2.050 -7.885 -1.503 1.00 97.94 92 ILE A N 1
ATOM 718 C CA . ILE A 1 92 ? -1.169 -7.054 -2.324 1.00 97.94 92 ILE A CA 1
ATOM 719 C C . ILE A 1 92 ? -0.757 -7.818 -3.584 1.00 97.94 92 ILE A C 1
ATOM 721 O O . ILE A 1 92 ? -0.414 -8.998 -3.521 1.00 97.94 92 ILE A O 1
ATOM 725 N N . THR A 1 93 ? -0.827 -7.161 -4.738 1.00 96.75 93 THR A N 1
ATOM 726 C CA . THR A 1 93 ? -0.361 -7.703 -6.022 1.00 96.75 93 THR A CA 1
ATOM 727 C C . THR A 1 93 ? 0.282 -6.606 -6.853 1.00 96.75 93 THR A C 1
ATOM 729 O O . THR A 1 93 ? -0.154 -5.461 -6.782 1.00 96.75 93 THR A O 1
ATOM 732 N N . HIS A 1 94 ? 1.240 -6.966 -7.703 1.00 92.19 94 HIS A N 1
ATOM 733 C CA . HIS A 1 94 ? 1.797 -6.110 -8.747 1.00 92.19 94 HIS A CA 1
ATOM 734 C C . HIS A 1 94 ? 1.886 -6.936 -10.025 1.00 92.19 94 HIS A C 1
ATOM 736 O O . HIS A 1 94 ? 2.459 -8.029 -10.022 1.00 92.19 94 HIS A O 1
ATOM 742 N N . THR A 1 95 ? 1.221 -6.476 -11.081 1.00 87.69 95 THR A N 1
ATOM 743 C CA . THR A 1 95 ? 1.334 -7.108 -12.400 1.00 87.69 95 THR A CA 1
ATOM 744 C C . THR A 1 95 ? 2.632 -6.662 -13.069 1.00 87.69 95 THR A C 1
ATOM 746 O O . THR A 1 95 ? 3.147 -5.598 -12.746 1.00 87.69 95 THR A O 1
ATOM 749 N N . LYS A 1 96 ? 3.176 -7.477 -13.974 1.00 70.31 96 LYS A N 1
ATOM 750 C CA . LYS A 1 96 ? 4.296 -7.087 -14.843 1.00 70.31 96 LYS A CA 1
ATOM 751 C C . LYS A 1 96 ? 3.764 -6.547 -16.164 1.00 70.31 96 LYS A C 1
ATOM 753 O O . LYS A 1 96 ? 2.689 -7.031 -16.584 1.00 70.31 96 LYS A O 1
#

Radius of gyration: 18.91 Å; Cα contacts (8 Å, |Δi|>4): 132; chains: 1; bounding box: 71×26×41 Å

Sequence (96 aa):
MKIQNVLLTGVLMYSSFALSADTQTQLVTKEQALQLAENYVIQHYGNQTAQAQKPYQIKREGEYWIVTGNPPKVLGGNFLVVLGEKGKLEKITHTK

Mean predicted aligned error: 11.32 Å

Nearest PDB structures (foldseek):
  2db2-assembly1_A  TM=3.997E-01  e=7.712E-01  Homo sapiens
  3wj9-assembly2_B  TM=6.697E-01  e=5.769E+00  Schizosaccharomyces pombe 972h-
  6zgp-assembly2_F  TM=3.529E-01  e=1.182E+00  Acinetobacter baumannii
  6zgp-assembly4_K  TM=3.836E-01  e=5.427E+00  Acinetobacter baumannii

Solvent-accessible surface area (backbone atoms only — not comparable to full-atom values): 5915 Å² total; per-residue (Å²): 140,86,84,85,81,78,85,81,81,79,79,79,79,72,79,77,76,74,77,73,85,64,84,88,78,64,69,53,51,74,68,53,46,51,51,52,46,46,53,51,38,30,75,76,63,31,60,69,55,42,64,58,15,54,74,65,47,76,50,75,59,90,63,29,39,41,36,30,45,34,54,47,96,84,72,53,31,42,42,41,32,35,22,39,43,65,58,48,81,76,45,76,51,68,51,107

Foldseek 3Di:
DDDDDDDDDPPPPPVPPPPPPPPFDDFDDPVRLQVLVLVVCCVPPNNVLSVQFPPWDWDDDPQKIWIKGNDDPPPDWIWIWIAGRRRHTPDIDIDD

InterPro domains:
  IPR028921 NTF2 fold domain [PF15631] (33-96)